Protein AF-A0A292SB93-F1 (afdb_monomer_lite)

pLDDT: mean 86.12, std 7.36, range [71.94, 95.5]

Secondary structure (DSSP, 8-state):
-EEEEEE-S--TT--TTTT--HHHHHHHHHHHHHHHHH-TT-----EEEEEE-

Foldseek 3Di:
DAEAEDEDPDCPPHDVVVVCDPVVVVVVVVVVVVVCVVVVVDPDDDYYYHYDD

Sequence (53 aa):
MFVEVKTRTTEVCGHPFEAVTRTKYNHIKQGIFMYLKDYPEYKKFRIDAVSVL

Structure (mmCIF, N/CA/C/O backbone):
data_AF-A0A292SB93-F1
#
_entry.id   AF-A0A292SB93-F1
#
loop_
_atom_site.group_PDB
_atom_site.id
_atom_site.type_symbol
_atom_site.label_atom_id
_atom_site.label_alt_id
_atom_site.label_comp_id
_atom_site.label_asym_id
_atom_si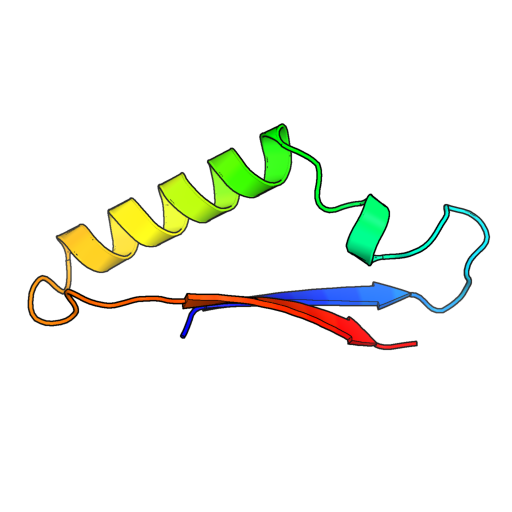te.label_entity_id
_atom_site.label_seq_id
_atom_site.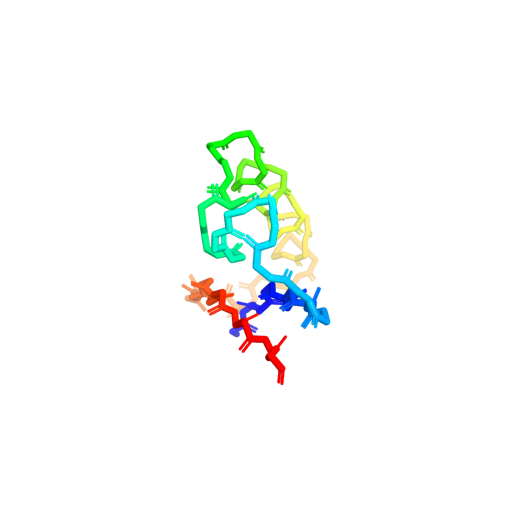pdbx_PDB_ins_code
_atom_site.Cartn_x
_atom_site.Cartn_y
_atom_site.Cartn_z
_atom_site.occupancy
_atom_site.B_iso_or_equiv
_atom_site.auth_seq_id
_atom_site.auth_comp_id
_atom_site.auth_asym_id
_atom_site.auth_atom_id
_atom_site.pdbx_PDB_model_num
ATOM 1 N N . MET A 1 1 ? -7.194 -9.174 5.518 1.00 82.12 1 MET A N 1
ATOM 2 C CA . MET A 1 1 ? -5.827 -8.973 4.984 1.00 82.12 1 MET A CA 1
ATOM 3 C C . MET A 1 1 ? -5.972 -8.863 3.478 1.00 82.12 1 MET A C 1
ATOM 5 O O . MET A 1 1 ? -6.626 -9.727 2.914 1.00 82.12 1 MET A O 1
ATOM 9 N N . PHE A 1 2 ? -5.474 -7.793 2.860 1.00 89.75 2 PHE A N 1
ATOM 10 C CA . PHE A 1 2 ? -5.522 -7.593 1.407 1.00 89.75 2 PHE A CA 1
ATOM 11 C C . PHE A 1 2 ? -4.116 -7.771 0.847 1.00 89.75 2 PHE A C 1
ATOM 13 O O . PHE A 1 2 ? -3.177 -7.207 1.406 1.00 89.75 2 PHE A O 1
ATOM 20 N N . VAL A 1 3 ? -3.968 -8.552 -0.221 1.00 87.75 3 VAL A N 1
ATOM 21 C CA . VAL A 1 3 ? -2.655 -8.887 -0.782 1.00 87.75 3 VAL A CA 1
ATOM 22 C C . VAL A 1 3 ? -2.612 -8.502 -2.253 1.00 87.75 3 VAL A C 1
ATOM 24 O O . VAL A 1 3 ? -3.432 -8.963 -3.040 1.00 87.75 3 VAL A O 1
ATOM 27 N N . GLU A 1 4 ? -1.641 -7.673 -2.618 1.00 85.81 4 GLU A N 1
ATOM 28 C CA . GLU A 1 4 ? -1.247 -7.443 -4.006 1.00 85.81 4 GLU A CA 1
ATOM 29 C C . GLU A 1 4 ? -0.138 -8.441 -4.354 1.00 85.81 4 GLU A C 1
ATOM 31 O O . GLU A 1 4 ? 0.933 -8.418 -3.744 1.00 85.81 4 GLU A O 1
ATOM 36 N N . VAL A 1 5 ? -0.378 -9.310 -5.336 1.00 86.12 5 VAL A N 1
ATOM 37 C CA . VAL A 1 5 ? 0.618 -10.282 -5.806 1.00 86.12 5 VAL A CA 1
ATOM 38 C C . VAL A 1 5 ? 1.203 -9.809 -7.130 1.00 86.12 5 VAL A C 1
ATOM 40 O O . VAL A 1 5 ? 0.473 -9.548 -8.087 1.00 86.12 5 VAL A O 1
ATOM 43 N N . LYS A 1 6 ? 2.532 -9.724 -7.203 1.00 82.38 6 LYS A N 1
ATOM 44 C CA . LYS A 1 6 ? 3.259 -9.456 -8.445 1.00 82.38 6 LYS A CA 1
ATOM 45 C C . LYS A 1 6 ? 4.188 -10.611 -8.778 1.00 82.38 6 LYS A C 1
ATOM 47 O O . LYS A 1 6 ? 5.134 -10.889 -8.050 1.00 82.38 6 LYS A O 1
ATOM 52 N N . THR A 1 7 ? 3.929 -11.237 -9.918 1.00 82.38 7 THR A N 1
ATOM 53 C CA . THR A 1 7 ? 4.793 -12.256 -10.508 1.00 82.38 7 THR A CA 1
ATOM 54 C C . THR A 1 7 ? 5.740 -11.617 -11.524 1.00 82.38 7 THR A C 1
ATOM 56 O O . THR A 1 7 ? 5.355 -10.728 -12.301 1.00 82.38 7 THR A O 1
ATOM 59 N N . ARG A 1 8 ? 6.998 -12.054 -11.522 1.00 76.62 8 ARG A N 1
ATOM 60 C CA . ARG A 1 8 ? 7.994 -11.698 -12.537 1.00 76.62 8 ARG A CA 1
ATOM 61 C C . ARG A 1 8 ? 8.831 -12.923 -12.857 1.00 76.62 8 ARG A C 1
ATOM 63 O O . ARG A 1 8 ? 9.255 -13.610 -11.952 1.00 76.62 8 ARG A O 1
ATOM 70 N N . THR A 1 9 ? 9.094 -13.145 -14.140 1.00 80.81 9 THR A N 1
ATOM 71 C CA . THR A 1 9 ? 10.066 -14.148 -14.600 1.00 80.81 9 THR A CA 1
ATOM 72 C C . THR A 1 9 ? 11.480 -13.574 -14.713 1.00 80.81 9 THR A C 1
ATOM 74 O O . THR A 1 9 ? 12.438 -14.327 -14.851 1.00 80.81 9 THR A O 1
ATOM 77 N N . THR A 1 10 ? 11.623 -12.240 -14.706 1.00 76.62 10 THR A N 1
ATOM 78 C CA . THR A 1 10 ? 12.901 -11.528 -14.867 1.00 76.62 10 THR A CA 1
ATOM 79 C C . THR A 1 10 ? 12.889 -10.177 -14.141 1.00 76.62 10 THR A C 1
ATOM 81 O O . THR A 1 10 ? 11.860 -9.498 -14.143 1.00 76.62 10 THR A O 1
ATOM 84 N N . GLU A 1 11 ? 14.048 -9.730 -13.651 1.00 74.00 11 GLU A N 1
ATOM 85 C CA . GLU A 1 11 ? 14.258 -8.447 -12.938 1.00 74.00 11 GLU A CA 1
ATOM 86 C C . GLU A 1 11 ? 14.588 -7.254 -13.867 1.00 74.00 11 GLU A C 1
ATOM 88 O O . GLU A 1 11 ? 14.941 -6.167 -13.419 1.00 74.00 11 GLU A O 1
ATOM 93 N N . VAL A 1 12 ? 14.461 -7.424 -15.189 1.00 75.56 12 VAL A N 1
ATOM 94 C CA . VAL A 1 12 ? 14.869 -6.427 -16.207 1.00 75.56 12 VAL A CA 1
ATOM 95 C C . VAL A 1 12 ? 14.141 -5.078 -16.068 1.00 75.56 12 VAL A C 1
ATOM 97 O O . VAL A 1 12 ? 14.630 -4.055 -16.539 1.00 75.56 12 VAL A O 1
ATOM 100 N N . CYS A 1 13 ? 12.986 -5.047 -15.400 1.00 71.94 13 CYS A N 1
ATOM 101 C CA . CYS A 1 13 ? 12.190 -3.835 -15.181 1.00 71.94 13 CYS A CA 1
ATOM 102 C C . CYS A 1 13 ? 12.169 -3.373 -13.712 1.00 71.94 13 CYS A C 1
ATOM 104 O O . CYS A 1 13 ? 11.202 -2.726 -13.304 1.00 71.94 13 CYS A O 1
ATOM 106 N N . GLY A 1 14 ? 13.200 -3.721 -12.935 1.00 72.56 14 GLY A N 1
ATOM 107 C CA . GLY A 1 14 ? 13.293 -3.418 -11.507 1.00 72.56 14 GLY A CA 1
ATOM 108 C C . GLY A 1 14 ? 12.495 -4.383 -10.633 1.00 72.56 14 GLY A C 1
ATOM 109 O O . GLY A 1 14 ? 11.736 -5.228 -11.130 1.00 72.56 14 GLY A O 1
ATOM 110 N N . HIS A 1 15 ?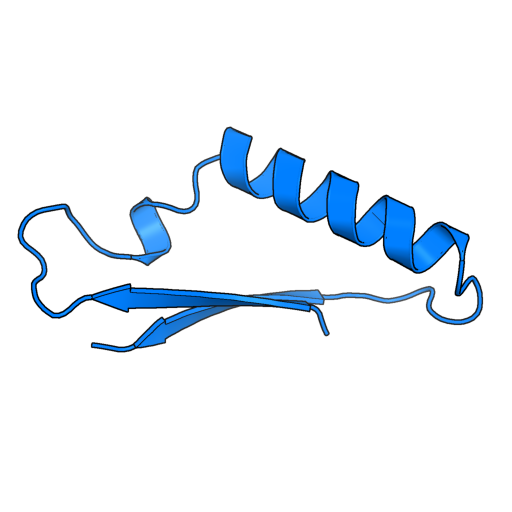 12.649 -4.225 -9.319 1.00 74.44 15 HIS A N 1
ATOM 111 C CA . HIS A 1 15 ? 12.059 -5.153 -8.365 1.00 74.44 15 HIS A CA 1
ATOM 112 C C . HIS A 1 15 ? 10.535 -4.992 -8.299 1.00 74.44 15 HIS A C 1
ATOM 114 O O . HIS A 1 15 ? 10.010 -3.874 -8.370 1.00 74.44 15 HIS A O 1
ATOM 120 N N . PRO A 1 16 ? 9.760 -6.076 -8.100 1.00 73.69 16 PRO A N 1
ATOM 121 C CA . PRO A 1 16 ? 8.302 -5.987 -8.175 1.00 73.69 16 PRO A CA 1
ATOM 122 C C . PRO A 1 16 ? 7.688 -5.074 -7.098 1.00 73.69 16 PRO A C 1
ATOM 124 O O . PRO A 1 16 ? 6.609 -4.516 -7.317 1.00 73.69 16 PRO A O 1
ATOM 127 N N . PHE A 1 17 ? 8.390 -4.861 -5.980 1.00 74.38 17 PHE A N 1
ATOM 128 C CA . PHE A 1 17 ? 8.021 -3.898 -4.937 1.00 74.38 17 PHE A CA 1
ATOM 129 C C . PHE A 1 17 ? 8.150 -2.438 -5.383 1.00 74.38 17 PHE A C 1
ATOM 131 O O . PHE A 1 17 ? 7.302 -1.620 -5.031 1.00 74.38 17 PHE A O 1
ATOM 138 N N . GLU A 1 18 ? 9.141 -2.111 -6.211 1.00 73.62 18 GLU A N 1
ATOM 139 C CA . GLU A 1 18 ? 9.335 -0.759 -6.756 1.00 73.62 18 GLU A CA 1
ATOM 140 C C . GLU A 1 18 ? 8.197 -0.375 -7.714 1.00 73.62 18 GLU A C 1
ATOM 142 O O . GLU A 1 18 ? 7.855 0.796 -7.872 1.00 73.62 18 GLU A O 1
ATOM 147 N N . ALA A 1 19 ? 7.522 -1.375 -8.291 1.00 73.62 19 ALA A N 1
ATOM 148 C CA . ALA A 1 19 ? 6.332 -1.179 -9.111 1.00 73.62 19 ALA A CA 1
ATOM 149 C C . ALA A 1 19 ? 5.057 -0.858 -8.300 1.00 73.62 19 ALA A C 1
ATOM 151 O O . ALA A 1 19 ? 4.006 -0.593 -8.901 1.00 73.62 19 ALA A O 1
ATOM 152 N N . VAL A 1 20 ? 5.099 -0.881 -6.961 1.00 81.56 20 VAL A N 1
ATOM 153 C CA . VAL A 1 20 ? 4.002 -0.398 -6.104 1.00 81.56 20 VAL A CA 1
ATOM 154 C C . VAL A 1 20 ? 4.128 1.118 -5.954 1.00 81.56 20 VAL A C 1
ATOM 156 O O . VAL A 1 20 ? 4.551 1.656 -4.935 1.00 81.56 20 VAL A O 1
ATOM 159 N N . THR A 1 21 ? 3.757 1.832 -7.014 1.00 86.69 21 THR A N 1
ATOM 160 C CA . THR A 1 21 ? 3.782 3.297 -7.022 1.00 86.69 21 THR A CA 1
ATOM 161 C C . THR A 1 21 ? 2.707 3.884 -6.106 1.00 86.69 21 THR A C 1
ATOM 163 O O . THR A 1 21 ? 1.699 3.243 -5.792 1.00 86.69 21 THR A O 1
ATOM 166 N N . ARG A 1 22 ? 2.858 5.162 -5.734 1.00 87.69 22 ARG A N 1
ATOM 167 C CA . ARG A 1 22 ? 1.841 5.900 -4.962 1.00 87.69 22 ARG A CA 1
ATOM 168 C C . ARG A 1 22 ? 0.466 5.885 -5.639 1.00 87.69 22 ARG A C 1
ATOM 170 O O . ARG A 1 22 ? -0.548 5.723 -4.966 1.00 87.69 22 ARG A O 1
ATOM 177 N N . THR A 1 23 ? 0.431 5.998 -6.965 1.00 91.50 23 THR A N 1
ATOM 178 C CA . THR A 1 23 ? -0.805 5.900 -7.755 1.00 91.50 23 THR A CA 1
ATOM 179 C C . THR A 1 23 ? -1.446 4.524 -7.610 1.00 91.50 23 THR A C 1
ATOM 181 O O . THR A 1 23 ? -2.643 4.419 -7.355 1.00 91.50 23 THR A O 1
ATOM 184 N N . LYS A 1 24 ? -0.647 3.457 -7.695 1.00 88.62 24 LYS A N 1
ATOM 185 C CA . LYS A 1 24 ? -1.140 2.087 -7.554 1.00 88.62 24 LYS A CA 1
ATOM 186 C C . LYS A 1 24 ? -1.661 1.803 -6.144 1.00 88.62 24 LYS A C 1
ATOM 188 O O . LYS A 1 24 ? -2.729 1.217 -5.993 1.00 88.62 24 LYS A O 1
ATOM 193 N N . TYR A 1 25 ? -0.975 2.303 -5.121 1.00 90.56 25 TYR A N 1
ATOM 194 C CA . TYR A 1 25 ? -1.450 2.241 -3.741 1.00 90.56 25 TYR A CA 1
ATOM 195 C C . TYR A 1 25 ? -2.801 2.950 -3.543 1.00 90.56 25 TYR A C 1
ATOM 197 O O . TYR A 1 25 ? -3.675 2.428 -2.849 1.00 90.56 25 TYR A O 1
ATOM 205 N N . ASN A 1 26 ? -3.013 4.102 -4.187 1.00 93.31 26 ASN A N 1
ATOM 206 C CA . ASN A 1 26 ? -4.298 4.803 -4.134 1.00 93.31 26 ASN A CA 1
ATOM 207 C C . ASN A 1 26 ? -5.431 3.988 -4.777 1.00 93.31 26 ASN A C 1
ATOM 209 O O . ASN A 1 26 ? -6.516 3.920 -4.203 1.00 93.31 26 ASN A 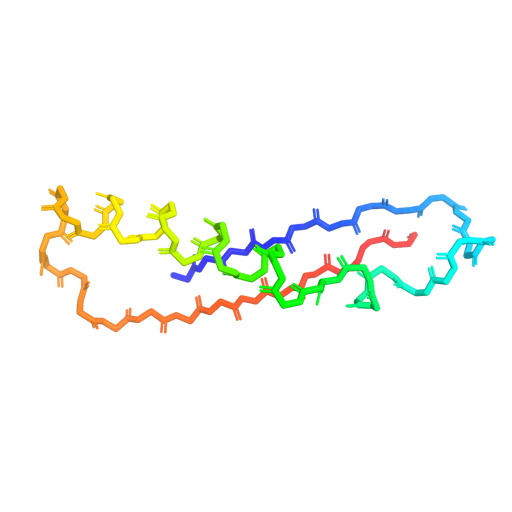O 1
ATOM 213 N N . HIS A 1 27 ? -5.182 3.323 -5.909 1.00 93.38 27 HIS A N 1
ATOM 214 C CA . HIS A 1 27 ? -6.176 2.433 -6.523 1.00 93.38 27 HIS A CA 1
ATOM 215 C C . HIS A 1 27 ? -6.515 1.238 -5.622 1.00 93.38 27 HIS A C 1
ATOM 217 O O . HIS A 1 27 ? -7.689 0.928 -5.429 1.00 93.38 27 HIS A O 1
ATOM 223 N N . ILE A 1 28 ? -5.509 0.610 -4.999 1.00 92.62 28 ILE A N 1
ATOM 224 C CA . ILE A 1 28 ? -5.729 -0.489 -4.043 1.00 92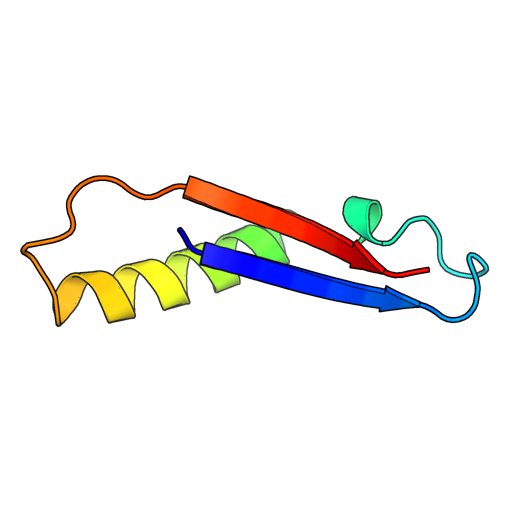.62 28 ILE A CA 1
ATOM 225 C C . ILE A 1 28 ? -6.594 -0.008 -2.869 1.00 92.62 28 ILE A C 1
ATOM 227 O O . ILE A 1 28 ? -7.561 -0.671 -2.499 1.00 92.62 28 ILE A O 1
ATOM 231 N N . LYS A 1 29 ? -6.308 1.178 -2.316 1.00 92.88 29 LYS A N 1
ATOM 232 C CA . LYS A 1 29 ? -7.131 1.784 -1.257 1.00 92.88 29 LYS A CA 1
ATOM 233 C C . LYS A 1 29 ? -8.578 2.003 -1.675 1.00 92.88 29 LYS A C 1
ATOM 235 O O . LYS A 1 29 ? -9.466 1.751 -0.869 1.00 92.88 29 LYS A O 1
ATOM 240 N N . GLN A 1 30 ? -8.815 2.485 -2.893 1.00 94.69 30 GLN A N 1
ATOM 241 C CA . GLN A 1 30 ? -10.172 2.688 -3.397 1.00 94.69 30 GLN A CA 1
ATOM 242 C C . GLN A 1 30 ? -10.937 1.363 -3.460 1.00 94.69 30 GLN A C 1
ATOM 244 O O . GLN A 1 30 ? -12.055 1.295 -2.956 1.00 94.69 30 GLN A O 1
ATOM 249 N N . GLY A 1 31 ? -10.316 0.302 -3.983 1.00 92.81 31 GLY A N 1
ATOM 250 C CA . GLY A 1 31 ? -10.919 -1.035 -4.012 1.00 92.81 31 GLY A CA 1
ATOM 251 C C . GLY A 1 31 ? -11.230 -1.572 -2.612 1.00 92.81 31 GLY A C 1
ATOM 252 O O . GLY A 1 31 ? -12.334 -2.050 -2.361 1.00 92.81 31 GLY A O 1
ATOM 253 N N . ILE A 1 32 ? -10.298 -1.412 -1.668 1.00 93.50 32 ILE A N 1
ATOM 254 C CA . ILE A 1 32 ? -10.509 -1.793 -0.263 1.00 93.50 32 ILE A CA 1
ATOM 255 C C . ILE A 1 32 ? -11.662 -1.002 0.351 1.00 93.50 32 ILE A C 1
ATOM 257 O O . ILE A 1 32 ? -12.494 -1.580 1.040 1.00 93.50 32 ILE A O 1
ATOM 261 N N . PHE A 1 33 ? -11.735 0.306 0.107 1.00 92.44 33 PHE A N 1
ATOM 262 C CA . PHE A 1 33 ? -12.802 1.140 0.650 1.00 92.44 33 PHE A CA 1
ATOM 263 C C . PHE A 1 33 ? -14.179 0.726 0.123 1.00 92.44 33 PHE A C 1
ATOM 265 O O . PHE A 1 33 ? -15.132 0.683 0.895 1.00 92.44 33 PHE A O 1
ATOM 272 N N . MET A 1 34 ? -14.279 0.369 -1.163 1.00 93.88 34 MET A N 1
ATOM 273 C CA . MET A 1 34 ? -15.517 -0.176 -1.724 1.00 93.88 34 MET A CA 1
ATOM 274 C C . MET A 1 34 ? -15.893 -1.507 -1.068 1.00 93.88 34 MET A C 1
ATOM 276 O O . MET A 1 34 ? -17.033 -1.666 -0.657 1.00 93.88 34 MET A O 1
ATOM 280 N N . TYR A 1 35 ? -14.935 -2.416 -0.877 1.00 93.62 35 TYR A N 1
ATOM 281 C CA . TYR A 1 35 ? -15.189 -3.683 -0.188 1.00 93.62 35 TYR A CA 1
ATOM 282 C C . TYR A 1 35 ? -15.652 -3.470 1.264 1.00 93.62 35 TYR A C 1
ATOM 284 O O . TYR A 1 35 ? -16.647 -4.034 1.698 1.00 93.62 35 TYR A O 1
ATOM 292 N N . LEU A 1 36 ? -14.967 -2.617 2.029 1.00 92.94 36 LEU A N 1
ATOM 293 C CA . LEU A 1 36 ? -15.311 -2.354 3.432 1.00 92.94 36 LEU A CA 1
ATOM 294 C C . LEU A 1 36 ? -16.652 -1.634 3.607 1.00 92.94 36 LEU A C 1
ATOM 296 O O . LEU A 1 36 ? -17.248 -1.715 4.678 1.00 92.94 36 LEU A O 1
ATOM 300 N N . LYS A 1 37 ? -17.128 -0.930 2.574 1.00 93.38 37 LYS A N 1
ATOM 301 C CA . LYS A 1 37 ? -18.461 -0.324 2.573 1.00 93.38 37 LYS A CA 1
ATOM 302 C C . LYS A 1 37 ? -19.557 -1.391 2.639 1.00 93.38 37 LYS A C 1
ATOM 304 O O . LYS A 1 37 ? -20.538 -1.189 3.348 1.00 93.38 37 LYS A O 1
ATOM 309 N N . ASP A 1 38 ? -19.367 -2.500 1.930 1.00 95.50 38 ASP A N 1
ATOM 310 C CA . ASP A 1 38 ? -20.335 -3.597 1.870 1.00 95.50 38 ASP A CA 1
ATOM 311 C C . ASP A 1 38 ? -20.204 -4.553 3.071 1.00 95.50 38 ASP A C 1
ATOM 313 O O . ASP A 1 38 ? -21.171 -5.222 3.427 1.00 95.50 38 ASP A O 1
ATOM 317 N N . TYR A 1 39 ? -19.039 -4.564 3.736 1.00 93.62 39 TYR A N 1
ATOM 318 C CA . TYR A 1 39 ? -18.733 -5.410 4.899 1.00 93.62 39 TYR A CA 1
ATOM 319 C C . TYR A 1 39 ? -18.207 -4.587 6.100 1.00 93.62 39 TYR A C 1
ATOM 321 O O . TYR A 1 39 ? -17.007 -4.623 6.420 1.00 93.62 39 TYR A O 1
ATOM 329 N N . PRO A 1 40 ? -19.079 -3.810 6.775 1.00 90.81 40 PRO A N 1
ATOM 330 C CA . PRO A 1 40 ? -18.699 -2.873 7.839 1.00 90.81 40 PRO A CA 1
ATOM 331 C C . PRO A 1 40 ? -18.178 -3.534 9.130 1.00 90.81 40 PRO A C 1
ATOM 333 O O . PRO A 1 40 ? -17.613 -2.855 9.996 1.00 90.81 40 PRO A O 1
ATOM 336 N N . GLU A 1 41 ? -18.348 -4.847 9.292 1.00 94.81 41 GLU A N 1
ATOM 337 C CA . GLU A 1 41 ? -17.804 -5.635 10.400 1.00 94.81 41 GLU A CA 1
ATOM 338 C C . GLU A 1 41 ? -16.265 -5.644 10.420 1.00 94.81 41 GLU A C 1
ATOM 340 O O . GLU A 1 41 ? -15.645 -5.747 11.485 1.00 94.81 41 GLU A O 1
ATOM 345 N N . TYR A 1 42 ? -15.623 -5.455 9.265 1.00 89.69 42 TYR A N 1
ATOM 346 C CA . TYR A 1 42 ? -14.169 -5.459 9.143 1.00 89.69 42 TYR A CA 1
ATOM 347 C C . TYR A 1 42 ? -13.584 -4.050 9.309 1.00 89.69 42 TYR A C 1
ATOM 349 O O . TYR A 1 42 ? -13.413 -3.295 8.361 1.00 89.69 42 TYR A O 1
ATOM 357 N N . LYS A 1 43 ? -13.200 -3.685 10.537 1.00 85.00 43 LYS A N 1
ATOM 358 C CA . LYS A 1 43 ? -12.650 -2.341 10.840 1.00 85.00 43 LYS A CA 1
ATOM 359 C C . LYS A 1 43 ? -11.130 -2.230 10.744 1.00 85.00 43 LYS A C 1
ATOM 361 O O . LYS A 1 43 ? -10.590 -1.133 10.627 1.00 85.00 43 LYS A O 1
ATOM 366 N N . LYS A 1 44 ? -10.425 -3.357 10.846 1.00 90.12 44 LYS A N 1
ATOM 367 C CA . LYS A 1 44 ? -8.961 -3.418 10.792 1.00 90.12 44 LYS A CA 1
ATOM 368 C C . LYS A 1 44 ? -8.546 -4.148 9.529 1.00 90.12 44 LYS A C 1
ATOM 370 O O . LYS A 1 44 ? -8.966 -5.279 9.299 1.00 90.12 44 LYS A O 1
ATOM 375 N N . PHE A 1 45 ? -7.681 -3.523 8.743 1.00 90.69 45 PHE A N 1
ATOM 376 C CA . PHE A 1 45 ? -7.100 -4.146 7.568 1.00 90.69 45 PHE A CA 1
ATOM 377 C C . PHE A 1 45 ? -5.609 -3.845 7.468 1.00 90.69 45 PHE A C 1
ATOM 379 O O . PHE A 1 45 ? -5.096 -2.878 8.024 1.00 90.69 45 PHE A O 1
ATOM 386 N N . ARG A 1 46 ? -4.927 -4.719 6.740 1.00 92.00 46 ARG A N 1
ATOM 387 C CA . ARG A 1 46 ? -3.514 -4.639 6.393 1.00 92.00 46 ARG A CA 1
ATOM 388 C C . ARG A 1 46 ? -3.415 -4.893 4.897 1.00 92.00 46 ARG A C 1
ATOM 390 O O . ARG A 1 46 ? -4.179 -5.714 4.380 1.00 92.00 46 ARG A O 1
ATOM 397 N N . ILE A 1 47 ? -2.525 -4.159 4.241 1.00 91.62 47 ILE A N 1
ATOM 398 C CA . ILE A 1 47 ? -2.209 -4.317 2.824 1.00 91.62 47 ILE A CA 1
ATOM 399 C C . ILE A 1 47 ? -0.800 -4.878 2.759 1.00 91.62 47 ILE A C 1
ATOM 401 O O . ILE A 1 47 ? 0.123 -4.251 3.274 1.00 91.62 47 ILE A O 1
ATOM 405 N N . ASP A 1 48 ? -0.662 -6.033 2.129 1.00 90.44 48 ASP A N 1
ATOM 406 C CA . ASP A 1 48 ? 0.617 -6.674 1.880 1.00 90.44 48 ASP A CA 1
ATOM 407 C C . ASP A 1 48 ? 0.906 -6.698 0.388 1.00 90.44 48 ASP A C 1
ATOM 409 O O . ASP A 1 48 ? 0.006 -6.880 -0.430 1.00 90.44 48 ASP A O 1
ATOM 413 N N . ALA A 1 49 ? 2.173 -6.520 0.039 1.00 87.62 49 ALA A N 1
ATOM 414 C CA . ALA A 1 49 ? 2.669 -6.791 -1.297 1.00 87.62 49 ALA A CA 1
ATOM 415 C C . ALA A 1 49 ? 3.497 -8.074 -1.233 1.00 87.62 49 ALA A C 1
ATOM 417 O O . ALA A 1 49 ? 4.327 -8.231 -0.337 1.00 87.62 49 ALA A O 1
ATOM 418 N N . VAL A 1 50 ? 3.266 -8.990 -2.167 1.00 88.50 50 VAL A N 1
ATOM 419 C CA . VAL A 1 50 ? 4.031 -10.232 -2.289 1.00 88.50 50 VAL A CA 1
ATOM 420 C C . VAL A 1 50 ? 4.604 -10.310 -3.692 1.00 88.50 50 VAL A C 1
ATOM 422 O O . VAL A 1 50 ? 3.886 -10.167 -4.684 1.00 88.50 50 VAL A O 1
ATOM 425 N N . SER A 1 51 ? 5.909 -10.548 -3.754 1.00 85.25 51 SER A N 1
ATOM 426 C CA . SER A 1 51 ? 6.630 -10.803 -4.994 1.00 85.25 51 SER A CA 1
ATOM 427 C C . SER A 1 51 ? 6.872 -12.298 -5.134 1.00 85.25 51 SER A C 1
ATOM 429 O O . SER A 1 51 ? 7.344 -12.930 -4.190 1.00 85.25 51 SER A O 1
ATOM 431 N N . VAL A 1 52 ? 6.554 -12.847 -6.303 1.00 83.62 52 VAL A N 1
ATOM 432 C CA . VAL A 1 52 ? 6.897 -14.222 -6.682 1.00 83.62 52 VAL A CA 1
ATOM 433 C C . VAL A 1 52 ? 7.871 -14.137 -7.852 1.00 83.62 52 VAL A C 1
ATOM 435 O O . VAL A 1 52 ? 7.537 -13.529 -8.877 1.00 83.62 52 VAL A O 1
ATOM 438 N N . LEU A 1 53 ? 9.064 -14.693 -7.643 1.00 74.81 53 LEU A N 1
ATOM 439 C CA . LEU A 1 53 ? 10.183 -14.731 -8.587 1.00 74.81 53 LEU A CA 1
ATOM 440 C C . LEU A 1 53 ? 10.295 -16.1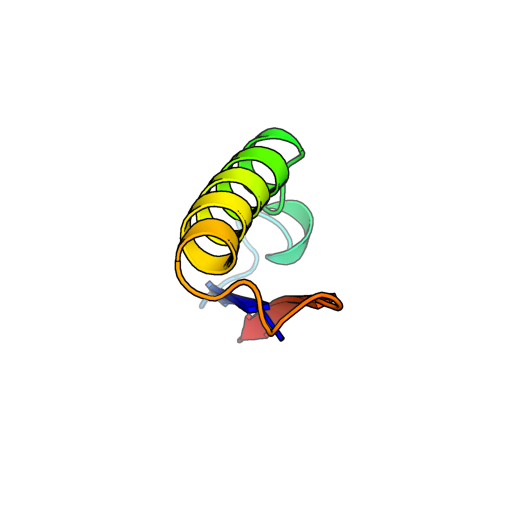19 -9.220 1.00 74.81 53 LEU A C 1
ATOM 442 O O . LEU A 1 53 ? 10.072 -17.101 -8.475 1.00 74.81 53 LEU A O 1
#

Radius of gyration: 13.25 Å; chains: 1; bounding box: 35×21×27 Å